Protein AF-B6G8M0-F1 (afdb_monomer)

Structure (mmCIF, N/CA/C/O backbone):
data_AF-B6G8M0-F1
#
_entry.id   AF-B6G8M0-F1
#
loop_
_atom_site.group_PDB
_atom_site.id
_atom_site.type_symbol
_atom_site.label_atom_id
_atom_site.label_alt_id
_atom_site.label_comp_id
_atom_site.label_asym_id
_atom_site.label_entity_id
_atom_site.label_seq_id
_atom_site.pdbx_PDB_ins_code
_atom_site.Cartn_x
_atom_site.Cartn_y
_atom_site.Cartn_z
_atom_site.occupancy
_atom_site.B_iso_or_equiv
_atom_site.auth_seq_id
_atom_site.auth_comp_id
_atom_site.auth_asym_id
_atom_site.auth_atom_id
_atom_site.pdbx_PDB_model_num
ATOM 1 N N . MET A 1 1 ? 7.390 -6.040 -2.768 1.00 94.06 1 MET A N 1
ATOM 2 C CA . MET A 1 1 ? 8.212 -5.313 -3.752 1.00 94.06 1 MET A CA 1
ATOM 3 C C . MET A 1 1 ? 7.327 -4.510 -4.691 1.00 94.06 1 MET A C 1
ATOM 5 O O . MET A 1 1 ? 6.181 -4.887 -4.918 1.00 94.06 1 MET A O 1
ATOM 9 N N . ILE A 1 2 ? 7.861 -3.424 -5.239 1.00 96.56 2 ILE A N 1
ATOM 10 C CA . ILE A 1 2 ? 7.228 -2.602 -6.269 1.00 96.56 2 ILE A CA 1
ATOM 11 C C . ILE A 1 2 ? 7.811 -2.974 -7.626 1.00 96.56 2 ILE A C 1
ATOM 13 O O . ILE A 1 2 ? 9.021 -2.900 -7.825 1.00 96.56 2 ILE A O 1
ATOM 17 N N . LYS A 1 3 ? 6.928 -3.333 -8.551 1.00 96.50 3 LYS A N 1
ATOM 18 C CA . LYS A 1 3 ? 7.206 -3.635 -9.953 1.00 96.50 3 LYS A CA 1
ATOM 19 C C . LYS A 1 3 ? 6.435 -2.689 -10.863 1.00 96.50 3 LYS A C 1
ATOM 21 O O . LYS A 1 3 ? 5.629 -1.867 -10.413 1.00 96.50 3 LYS A O 1
ATOM 26 N N . THR A 1 4 ? 6.649 -2.852 -12.162 1.00 96.25 4 THR A N 1
ATOM 27 C CA . THR A 1 4 ? 5.868 -2.184 -13.198 1.00 96.25 4 THR A CA 1
ATOM 28 C C . THR A 1 4 ? 5.308 -3.178 -14.200 1.00 96.25 4 THR A C 1
ATOM 30 O O . THR A 1 4 ? 6.000 -4.114 -14.593 1.00 96.25 4 THR A O 1
ATOM 33 N N . SER A 1 5 ? 4.069 -2.969 -14.641 1.00 93.38 5 SER A N 1
ATOM 34 C CA . SER A 1 5 ? 3.514 -3.696 -15.784 1.00 93.38 5 SER A CA 1
ATOM 35 C C . SER A 1 5 ? 4.170 -3.250 -17.096 1.00 93.38 5 SER A C 1
ATOM 37 O O . SER A 1 5 ? 4.896 -2.257 -17.133 1.00 93.38 5 SER A O 1
ATOM 39 N N . PHE A 1 6 ? 3.859 -3.944 -18.197 1.00 85.88 6 PHE A N 1
ATOM 40 C CA . PHE A 1 6 ? 4.328 -3.582 -19.543 1.00 85.88 6 PHE A CA 1
ATOM 41 C C . PHE A 1 6 ? 3.965 -2.142 -19.953 1.00 85.88 6 PHE A C 1
ATOM 43 O O . PHE A 1 6 ? 4.683 -1.519 -20.723 1.00 85.88 6 PHE A O 1
ATOM 50 N N . ASN A 1 7 ? 2.875 -1.595 -19.407 1.00 89.50 7 ASN A N 1
ATOM 51 C CA . ASN A 1 7 ? 2.427 -0.227 -19.678 1.00 89.50 7 ASN A CA 1
ATOM 52 C C . ASN A 1 7 ? 2.989 0.802 -18.674 1.00 89.50 7 ASN A C 1
ATOM 54 O O . ASN A 1 7 ? 2.534 1.945 -18.644 1.00 89.50 7 ASN A O 1
ATOM 58 N N . GLY A 1 8 ? 3.901 0.397 -17.785 1.00 91.69 8 GLY A N 1
ATOM 59 C CA . GLY A 1 8 ? 4.459 1.264 -16.745 1.00 91.69 8 GLY A CA 1
ATOM 60 C C . GLY A 1 8 ? 3.519 1.551 -15.571 1.00 91.69 8 GLY A C 1
ATOM 61 O O . GLY A 1 8 ? 3.724 2.519 -14.821 1.00 91.69 8 GLY A O 1
ATOM 62 N N . ASN A 1 9 ? 2.465 0.749 -15.386 1.00 96.56 9 ASN A N 1
ATOM 63 C CA . ASN A 1 9 ? 1.604 0.853 -14.204 1.00 96.56 9 ASN A CA 1
ATOM 64 C C . ASN A 1 9 ? 2.292 0.222 -13.002 1.00 96.56 9 ASN A C 1
ATOM 66 O O . ASN A 1 9 ? 3.036 -0.741 -13.150 1.00 96.56 9 ASN A O 1
ATOM 70 N N . ILE A 1 10 ? 2.054 0.776 -11.816 1.00 97.69 10 ILE A N 1
ATOM 71 C CA . ILE A 1 10 ? 2.662 0.270 -10.587 1.00 97.69 10 ILE A CA 1
ATOM 72 C C . ILE A 1 10 ? 1.964 -1.020 -10.170 1.00 97.69 10 ILE A C 1
ATOM 74 O O . ILE A 1 10 ? 0.742 -1.047 -10.041 1.00 97.69 10 ILE A O 1
ATOM 78 N N . VAL A 1 11 ? 2.763 -2.054 -9.921 1.00 97.75 11 VAL A N 1
ATOM 79 C CA . VAL A 1 11 ? 2.310 -3.356 -9.436 1.00 97.75 11 VAL A CA 1
ATOM 80 C C . VAL A 1 11 ? 2.980 -3.639 -8.096 1.00 97.75 11 VAL A C 1
ATOM 82 O O . VAL A 1 11 ? 4.203 -3.562 -7.981 1.00 97.75 11 VAL A O 1
ATOM 85 N N . ILE A 1 12 ? 2.193 -3.953 -7.072 1.00 97.06 12 ILE A N 1
ATOM 86 C CA . ILE A 1 12 ? 2.688 -4.285 -5.733 1.00 97.06 12 ILE A CA 1
ATOM 87 C C . ILE A 1 12 ? 2.618 -5.795 -5.541 1.00 97.06 12 ILE A C 1
ATOM 89 O O . ILE A 1 12 ? 1.534 -6.368 -5.576 1.00 97.06 12 ILE A O 1
ATOM 93 N N . GLU A 1 13 ? 3.754 -6.4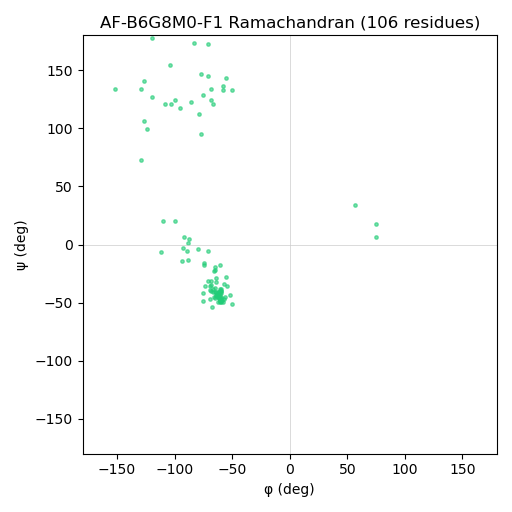35 -5.280 1.00 95.31 13 GLU A N 1
ATOM 94 C CA . GLU A 1 13 ? 3.812 -7.857 -4.935 1.00 95.31 13 GLU A CA 1
ATOM 95 C C . GLU A 1 13 ? 4.156 -8.052 -3.458 1.00 95.31 13 GLU A C 1
ATOM 97 O O . GLU A 1 13 ? 5.213 -7.621 -2.991 1.00 95.31 13 GLU A O 1
ATOM 102 N N . VAL A 1 14 ? 3.276 -8.717 -2.710 1.00 92.75 14 VAL A N 1
ATOM 103 C CA . VAL A 1 14 ? 3.453 -8.978 -1.274 1.00 92.75 14 VAL A CA 1
ATOM 104 C C . VAL A 1 14 ? 2.725 -10.257 -0.867 1.00 92.75 14 VAL A C 1
ATOM 106 O O . VAL A 1 14 ? 1.580 -10.481 -1.252 1.00 92.75 14 VAL A O 1
ATOM 109 N N . GLY A 1 15 ? 3.390 -11.124 -0.097 1.00 86.69 15 GLY A N 1
ATOM 110 C CA . GLY A 1 15 ? 2.775 -12.342 0.450 1.00 86.69 15 GLY A CA 1
ATOM 111 C C . GLY A 1 15 ? 2.179 -13.285 -0.606 1.00 86.69 15 GLY A C 1
ATOM 112 O O . GLY A 1 15 ? 1.132 -13.882 -0.367 1.00 86.69 15 GLY A O 1
ATOM 113 N N . GLY A 1 16 ? 2.794 -1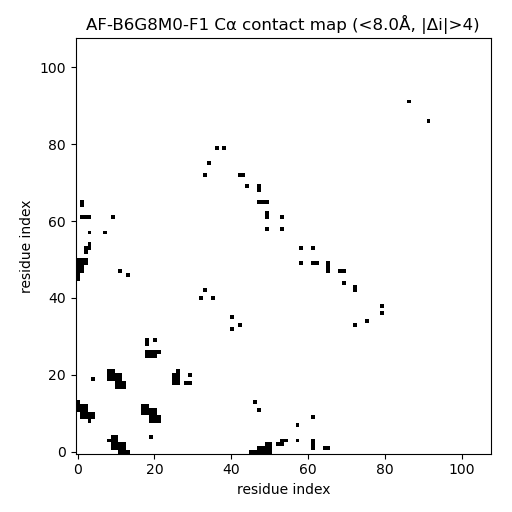3.372 -1.792 1.00 88.69 16 GLY A N 1
ATOM 114 C CA . GLY A 1 16 ? 2.295 -14.177 -2.916 1.00 88.69 16 GLY A CA 1
ATOM 115 C C . GLY A 1 16 ? 1.092 -13.578 -3.656 1.00 88.69 16 GLY A C 1
ATOM 116 O O . GLY A 1 16 ? 0.537 -14.231 -4.536 1.00 88.69 16 GLY A O 1
ATOM 117 N N . ARG A 1 17 ? 0.682 -12.350 -3.318 1.00 92.88 17 ARG A N 1
ATOM 118 C CA . ARG A 1 17 ? -0.358 -11.588 -4.021 1.00 92.88 17 ARG A CA 1
ATOM 119 C C . ARG A 1 17 ? 0.270 -10.501 -4.881 1.00 92.88 17 ARG A C 1
ATOM 121 O O . ARG A 1 17 ? 1.358 -10.019 -4.568 1.00 92.88 17 ARG A O 1
ATOM 128 N N . SER A 1 18 ? -0.445 -10.109 -5.929 1.00 95.94 18 SER A N 1
ATOM 129 C CA . SER A 1 18 ? -0.067 -9.032 -6.839 1.00 95.94 18 SER A CA 1
ATOM 130 C C . SER A 1 18 ? -1.236 -8.064 -6.993 1.00 95.94 18 SER A C 1
ATOM 132 O O . SER A 1 18 ? -2.372 -8.508 -7.164 1.00 95.94 18 SER A O 1
ATOM 134 N N . TYR A 1 19 ? -0.952 -6.767 -6.898 1.00 97.12 19 TYR A N 1
ATOM 135 C CA . TYR A 1 19 ? -1.929 -5.691 -7.023 1.00 97.12 19 TYR A CA 1
ATOM 136 C C . TYR A 1 19 ? -1.461 -4.683 -8.075 1.00 97.12 19 TYR A C 1
ATOM 138 O O . TYR A 1 19 ? -0.543 -3.902 -7.822 1.00 97.12 19 TYR A O 1
ATOM 146 N N . ASP A 1 20 ? -2.086 -4.673 -9.249 1.00 97.25 20 ASP A N 1
ATOM 147 C CA . ASP A 1 20 ? -1.928 -3.610 -10.240 1.00 97.25 20 ASP A CA 1
ATOM 148 C C . ASP A 1 20 ? -2.784 -2.408 -9.828 1.00 97.25 20 ASP A C 1
ATOM 150 O O . ASP A 1 20 ? -4.015 -2.454 -9.858 1.00 97.25 20 ASP A O 1
ATOM 154 N N . LEU A 1 21 ? -2.128 -1.306 -9.460 1.00 96.69 21 LEU A N 1
ATOM 155 C CA . LEU A 1 21 ? -2.798 -0.104 -8.959 1.00 96.69 21 LEU A CA 1
ATOM 156 C C . LEU A 1 21 ? -3.574 0.658 -10.049 1.00 96.69 21 LEU A C 1
ATOM 158 O O . LEU A 1 21 ? -4.251 1.635 -9.740 1.00 96.69 21 LEU A O 1
ATOM 162 N N . SER A 1 22 ? -3.475 0.244 -11.317 1.00 96.56 22 SER A N 1
ATOM 163 C CA . SER A 1 2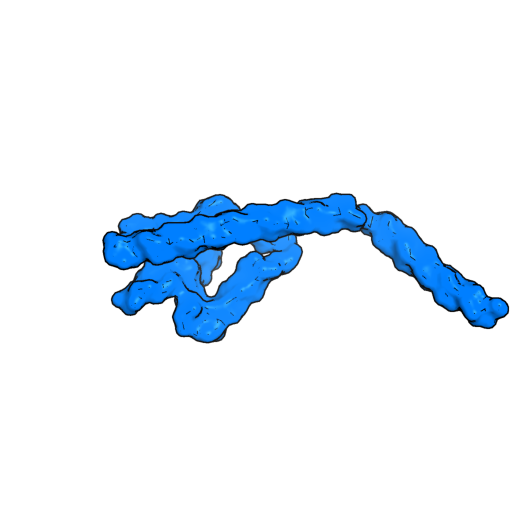2 ? -4.319 0.749 -12.408 1.00 96.56 22 SER A CA 1
ATOM 164 C C . SER A 1 22 ? -5.629 -0.027 -12.578 1.00 96.56 22 SER A C 1
ATOM 166 O O . SER A 1 22 ? -6.535 0.452 -13.260 1.00 96.56 22 SER A O 1
ATOM 168 N N . VAL A 1 23 ? -5.757 -1.200 -11.950 1.00 97.38 23 VAL A N 1
ATOM 169 C CA . VAL A 1 23 ? -6.972 -2.020 -11.976 1.00 97.38 23 VAL A CA 1
ATOM 170 C C . VAL A 1 23 ? -7.799 -1.712 -10.732 1.00 97.38 23 VAL A C 1
ATOM 172 O O . VAL A 1 23 ? -7.355 -1.962 -9.617 1.00 97.38 23 VAL A O 1
ATOM 175 N N . SER A 1 24 ? -9.015 -1.192 -10.923 1.00 97.06 24 SER A N 1
ATOM 176 C CA . SER A 1 24 ? -9.882 -0.693 -9.838 1.00 97.06 24 SER A CA 1
ATOM 177 C C . SER A 1 24 ? -10.043 -1.676 -8.675 1.00 97.06 24 SER A C 1
ATOM 179 O O . SER A 1 24 ? -9.813 -1.308 -7.525 1.00 97.06 24 SER A O 1
ATOM 181 N N . ASP A 1 25 ? -10.393 -2.929 -8.965 1.00 97.50 25 ASP A N 1
ATOM 182 C CA . ASP A 1 25 ? -10.663 -3.923 -7.920 1.00 97.50 25 ASP A CA 1
ATOM 183 C C . ASP A 1 25 ? -9.386 -4.300 -7.158 1.00 97.50 25 ASP A C 1
ATOM 185 O O . ASP A 1 25 ? -9.382 -4.367 -5.932 1.00 97.50 25 ASP A O 1
ATOM 189 N N . GLN A 1 26 ? -8.261 -4.441 -7.865 1.00 97.69 26 GLN A N 1
ATOM 190 C CA . GLN A 1 26 ? -6.971 -4.737 -7.236 1.00 97.69 26 GLN A CA 1
ATOM 191 C C . GLN A 1 26 ? -6.457 -3.556 -6.411 1.00 97.69 26 GLN A C 1
ATOM 193 O O . GLN A 1 26 ? -5.855 -3.751 -5.356 1.00 97.69 26 GLN A O 1
ATOM 198 N N . TYR A 1 27 ? -6.709 -2.329 -6.866 1.00 96.62 27 TYR A N 1
ATOM 199 C CA . TYR A 1 27 ? -6.407 -1.126 -6.107 1.00 96.62 27 TYR A CA 1
ATOM 200 C C . TYR A 1 27 ? -7.238 -1.057 -4.821 1.00 96.62 27 TYR A C 1
ATOM 202 O O . TYR A 1 27 ? -6.689 -0.778 -3.756 1.00 96.62 27 TYR A O 1
ATOM 210 N N . ALA A 1 28 ? -8.536 -1.361 -4.891 1.00 97.06 28 ALA A N 1
ATOM 211 C CA . ALA A 1 28 ? -9.398 -1.422 -3.715 1.00 97.06 28 ALA A CA 1
ATOM 212 C C . ALA A 1 28 ? -8.928 -2.498 -2.722 1.00 97.06 28 ALA A C 1
ATOM 214 O O . ALA A 1 28 ? -8.776 -2.206 -1.535 1.00 97.06 28 ALA A O 1
ATOM 215 N N . ASP A 1 29 ? -8.610 -3.701 -3.201 1.00 96.69 29 ASP A N 1
ATOM 216 C CA . ASP A 1 29 ? -8.089 -4.788 -2.366 1.00 96.69 29 ASP A CA 1
ATOM 217 C C . ASP A 1 29 ? -6.749 -4.425 -1.715 1.00 96.69 29 ASP A C 1
ATOM 219 O O . ASP A 1 29 ? -6.532 -4.683 -0.526 1.00 96.69 29 ASP A O 1
ATOM 223 N N . PHE A 1 30 ? -5.859 -3.768 -2.465 1.00 96.44 30 PHE A N 1
ATOM 224 C CA . PHE A 1 30 ? -4.610 -3.234 -1.934 1.00 96.44 30 PHE A CA 1
ATOM 225 C C . PHE A 1 30 ? -4.862 -2.211 -0.825 1.00 96.44 30 PHE A C 1
ATOM 227 O O . PHE A 1 30 ? -4.224 -2.287 0.226 1.00 96.44 30 PHE A O 1
ATOM 234 N N . LEU A 1 31 ? -5.797 -1.276 -1.029 1.00 95.88 31 LEU A N 1
ATOM 235 C CA . LEU A 1 31 ? -6.156 -0.282 -0.020 1.00 95.88 31 LEU A CA 1
ATOM 236 C C . LEU A 1 31 ? -6.707 -0.944 1.244 1.00 95.88 31 LEU A C 1
ATOM 238 O O . LEU A 1 31 ? -6.280 -0.598 2.345 1.00 95.88 31 LEU A O 1
ATOM 242 N N . LEU A 1 32 ? -7.601 -1.924 1.115 1.00 94.88 32 LEU A N 1
ATOM 243 C CA . LEU A 1 32 ? -8.137 -2.659 2.263 1.00 94.88 32 LEU A CA 1
ATOM 244 C C . LEU A 1 32 ? -7.031 -3.370 3.047 1.00 94.88 32 LEU A C 1
ATOM 246 O O . LEU A 1 32 ? -7.014 -3.322 4.277 1.00 94.88 32 LEU A O 1
ATOM 250 N N . TRP A 1 33 ? -6.077 -3.984 2.348 1.00 94.69 33 TRP A N 1
ATOM 251 C CA . TRP A 1 33 ? -4.936 -4.637 2.981 1.00 94.69 33 TRP A CA 1
ATOM 252 C C . TRP A 1 33 ? -3.996 -3.634 3.665 1.00 94.69 33 TRP A C 1
ATOM 254 O O . TRP A 1 33 ? -3.720 -3.768 4.858 1.00 94.69 33 TRP A O 1
ATOM 264 N N . VAL A 1 34 ? -3.527 -2.610 2.945 1.00 94.31 34 VAL A N 1
ATOM 265 C CA . VAL A 1 34 ? -2.493 -1.686 3.442 1.00 94.31 34 VAL A CA 1
ATOM 266 C C . VAL A 1 34 ? -3.009 -0.815 4.588 1.00 94.31 34 VAL A C 1
ATOM 268 O O . VAL A 1 34 ? -2.250 -0.464 5.489 1.00 94.31 34 VAL A O 1
ATOM 271 N N . THR A 1 35 ? -4.306 -0.492 4.581 1.00 93.38 35 THR A N 1
ATOM 272 C CA . THR A 1 35 ? -4.955 0.328 5.615 1.00 93.38 35 THR A CA 1
ATOM 273 C C . THR A 1 35 ? -5.584 -0.487 6.745 1.00 93.38 35 THR A C 1
ATOM 275 O O . THR A 1 35 ? -6.074 0.103 7.708 1.00 93.38 35 THR A O 1
ATOM 278 N N . SER A 1 36 ? -5.546 -1.824 6.664 1.00 91.00 36 SER A N 1
ATOM 279 C CA . SER A 1 36 ? -6.132 -2.718 7.666 1.00 91.00 36 SER A CA 1
ATOM 280 C C . SER A 1 36 ? -5.672 -2.333 9.076 1.00 91.00 36 SER A C 1
ATOM 282 O O . SER A 1 36 ? -4.473 -2.143 9.283 1.00 91.00 36 SER A O 1
ATOM 284 N N . PRO A 1 37 ? -6.564 -2.232 10.073 1.00 87.50 37 PRO A N 1
ATOM 285 C CA . PRO A 1 37 ? -6.167 -1.998 11.457 1.00 87.50 37 PRO A CA 1
ATOM 286 C C . PRO A 1 37 ? -5.681 -3.277 12.157 1.00 87.50 37 PRO A C 1
ATOM 288 O O . PRO A 1 37 ? -5.276 -3.214 13.314 1.00 87.50 37 PRO A O 1
ATOM 291 N N . ASP A 1 38 ? -5.735 -4.436 11.489 1.00 86.94 38 ASP A N 1
ATOM 292 C CA . ASP A 1 38 ? -5.312 -5.707 12.074 1.00 86.94 38 ASP A CA 1
ATOM 293 C C . ASP A 1 38 ? -3.799 -5.710 12.335 1.00 86.94 38 ASP A C 1
ATOM 295 O O . ASP A 1 38 ? -2.976 -5.580 11.424 1.00 86.94 38 ASP A O 1
ATOM 299 N N . GLU A 1 39 ? -3.435 -5.906 13.597 1.00 79.94 39 GLU A N 1
ATOM 300 C CA . GLU A 1 39 ? -2.057 -5.976 14.076 1.00 79.94 39 GLU A CA 1
ATOM 301 C C . GLU A 1 39 ? -1.296 -7.182 13.518 1.00 79.94 39 GLU A C 1
ATOM 303 O O . GLU A 1 39 ? -0.068 -7.165 13.476 1.00 79.94 39 GLU A O 1
ATOM 308 N N . LYS A 1 40 ? -2.012 -8.222 13.073 1.00 85.44 40 LYS A N 1
ATOM 309 C CA . LYS A 1 40 ? -1.422 -9.381 12.390 1.00 85.44 40 LYS A CA 1
ATOM 310 C C . LYS A 1 40 ? -1.008 -9.060 10.957 1.00 85.44 40 LYS A C 1
ATOM 312 O O . LYS A 1 40 ? -0.244 -9.816 10.361 1.00 85.44 40 LYS A O 1
ATOM 317 N N . THR A 1 41 ? -1.501 -7.954 10.395 1.00 86.88 41 THR A N 1
ATOM 318 C CA . THR A 1 41 ? -1.054 -7.467 9.089 1.00 86.88 41 THR A CA 1
ATOM 319 C C . THR A 1 41 ? 0.301 -6.788 9.260 1.00 86.88 41 THR A C 1
ATOM 321 O O . THR A 1 41 ? 0.389 -5.609 9.616 1.00 86.88 41 THR A O 1
ATOM 324 N N . VAL A 1 42 ? 1.358 -7.565 9.022 1.00 83.44 42 VAL A N 1
ATOM 325 C CA . VAL A 1 42 ? 2.748 -7.106 9.074 1.00 83.44 42 VAL A CA 1
ATOM 326 C C . VAL A 1 42 ? 3.132 -6.506 7.724 1.00 83.44 42 VAL A C 1
ATOM 328 O O . VAL A 1 42 ? 3.040 -7.170 6.693 1.00 83.44 42 VAL A O 1
ATOM 331 N N . ILE A 1 43 ? 3.557 -5.244 7.748 1.00 90.94 43 ILE A N 1
ATOM 332 C CA . ILE A 1 43 ? 4.109 -4.516 6.603 1.00 90.94 43 ILE A CA 1
ATOM 333 C C . ILE A 1 43 ? 5.484 -4.023 7.046 1.00 90.94 43 ILE A C 1
ATOM 335 O O . ILE A 1 43 ? 5.584 -3.057 7.803 1.00 90.94 43 ILE A O 1
ATOM 339 N N . ASP A 1 44 ? 6.531 -4.738 6.652 1.00 86.19 44 ASP A N 1
ATOM 340 C CA . ASP A 1 44 ? 7.906 -4.398 7.017 1.00 86.19 44 ASP A CA 1
ATOM 341 C C . ASP A 1 44 ? 8.503 -3.325 6.085 1.00 86.19 44 ASP A C 1
ATOM 343 O O . ASP A 1 44 ? 7.899 -2.914 5.091 1.00 86.19 44 ASP A O 1
ATOM 347 N N . GLN A 1 45 ? 9.706 -2.849 6.419 1.00 79.44 45 GLN A N 1
ATOM 348 C CA . GLN A 1 45 ? 10.419 -1.830 5.634 1.00 79.44 45 GLN A CA 1
ATOM 349 C C . GLN A 1 45 ? 10.814 -2.316 4.232 1.00 79.44 45 GLN A C 1
ATOM 351 O O . GLN A 1 45 ? 11.050 -1.506 3.338 1.00 79.44 45 GLN A O 1
ATOM 356 N N . ASP A 1 46 ? 10.857 -3.630 4.023 1.00 88.00 46 ASP A N 1
ATOM 357 C CA . ASP A 1 46 ? 11.301 -4.245 2.777 1.00 88.00 46 ASP A CA 1
ATOM 358 C C . ASP A 1 46 ? 10.136 -4.529 1.821 1.00 88.00 46 ASP A C 1
ATOM 360 O O . ASP A 1 46 ? 10.332 -4.734 0.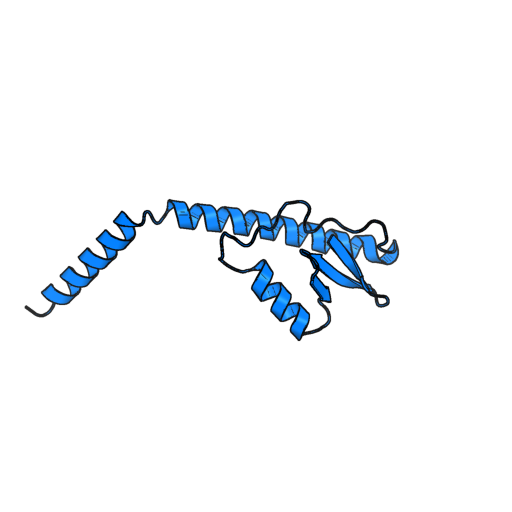619 1.00 88.00 46 ASP A O 1
ATOM 364 N N . THR A 1 47 ? 8.907 -4.464 2.332 1.00 93.81 47 THR A N 1
ATOM 365 C CA . THR A 1 47 ? 7.673 -4.768 1.609 1.00 93.81 47 THR A CA 1
ATOM 366 C C . THR A 1 47 ? 7.518 -3.913 0.352 1.00 93.81 47 THR A C 1
ATOM 368 O O . THR A 1 47 ? 7.031 -4.406 -0.667 1.00 93.81 47 THR A O 1
ATOM 371 N N . PHE A 1 48 ? 7.988 -2.663 0.366 1.00 95.94 48 PHE A N 1
ATOM 372 C CA . PHE A 1 48 ? 7.853 -1.727 -0.756 1.00 95.94 48 PHE A CA 1
ATOM 373 C C . PHE A 1 48 ? 9.167 -1.409 -1.478 1.00 95.94 48 PHE A C 1
ATOM 375 O O . PHE A 1 48 ? 9.230 -0.434 -2.222 1.00 95.94 48 PHE A O 1
ATOM 382 N N . LYS A 1 49 ? 10.201 -2.250 -1.340 1.00 96.38 49 LYS A N 1
ATOM 383 C CA . LYS A 1 49 ? 11.422 -2.128 -2.153 1.00 96.38 49 LYS A CA 1
ATOM 384 C C . LYS A 1 49 ? 11.107 -2.203 -3.645 1.00 96.38 49 LYS A C 1
ATOM 386 O O . LYS A 1 49 ? 10.330 -3.062 -4.067 1.00 96.38 49 LYS A O 1
ATOM 391 N N . VAL A 1 50 ? 11.726 -1.328 -4.432 1.00 97.00 50 VAL A N 1
ATOM 392 C CA . VAL A 1 50 ? 11.651 -1.366 -5.898 1.00 97.00 50 VAL A CA 1
ATOM 393 C C . VAL A 1 50 ? 12.399 -2.596 -6.402 1.00 97.00 50 VAL A C 1
ATOM 395 O O . VAL A 1 50 ? 13.491 -2.899 -5.925 1.00 97.00 50 VAL A O 1
ATOM 398 N N . ALA A 1 51 ? 11.790 -3.324 -7.330 1.00 96.12 51 ALA A N 1
ATOM 399 C CA . ALA A 1 51 ? 12.398 -4.486 -7.949 1.00 96.12 51 ALA A CA 1
ATOM 400 C C . ALA A 1 51 ? 13.536 -4.084 -8.899 1.00 9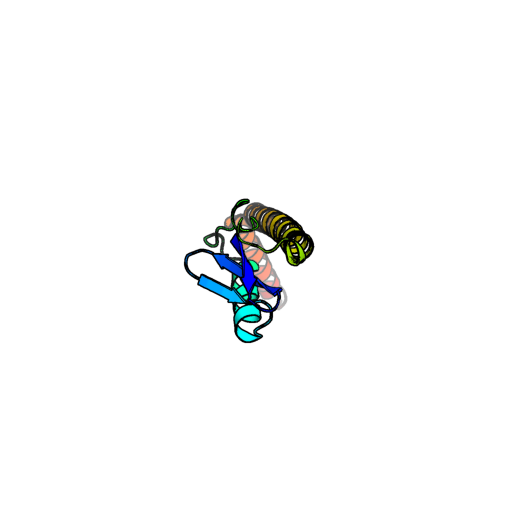6.12 51 ALA A C 1
ATOM 402 O O . ALA A 1 51 ? 13.461 -3.055 -9.571 1.00 96.12 51 ALA A O 1
ATOM 403 N N . GLU A 1 52 ? 14.581 -4.908 -8.967 1.00 94.50 52 GLU A N 1
ATOM 404 C CA . GLU A 1 52 ? 15.758 -4.650 -9.812 1.00 94.50 52 GLU A CA 1
ATOM 405 C C . GLU A 1 52 ? 15.433 -4.680 -11.314 1.00 94.50 52 GLU A C 1
ATOM 407 O O . GLU A 1 52 ? 16.137 -4.070 -12.112 1.00 94.50 52 GLU A O 1
ATOM 412 N N . ASP A 1 53 ? 14.352 -5.364 -11.697 1.00 94.06 53 ASP A N 1
ATOM 413 C CA . ASP A 1 53 ? 13.888 -5.524 -13.075 1.00 94.06 53 ASP A CA 1
ATOM 414 C C . ASP A 1 53 ? 12.962 -4.390 -13.555 1.00 94.06 53 ASP A C 1
ATOM 416 O O . ASP A 1 53 ? 12.462 -4.442 -14.681 1.00 94.06 53 ASP A O 1
ATOM 420 N N . VAL A 1 54 ? 12.742 -3.347 -12.743 1.00 95.38 54 VAL A N 1
ATOM 421 C CA . VAL A 1 54 ? 11.980 -2.164 -13.171 1.00 95.38 54 VAL A CA 1
ATOM 422 C C . VAL A 1 54 ? 12.767 -1.388 -14.242 1.00 95.38 54 VAL A C 1
ATOM 424 O O . VAL A 1 54 ? 13.893 -0.955 -13.969 1.00 95.38 54 VAL A O 1
ATOM 427 N N . PRO A 1 55 ? 12.180 -1.138 -15.433 1.00 94.94 55 PRO A N 1
ATOM 428 C CA . PRO A 1 55 ? 12.817 -0.351 -16.488 1.00 94.94 55 PRO A CA 1
ATOM 429 C C . PRO A 1 55 ? 13.242 1.042 -16.011 1.00 94.94 55 PRO A C 1
ATOM 431 O O . PRO A 1 55 ? 12.521 1.690 -15.249 1.00 94.94 55 PRO A O 1
ATOM 434 N N . GLU A 1 56 ? 14.383 1.535 -16.506 1.00 94.94 56 GLU A N 1
ATOM 435 C CA . GLU A 1 56 ? 14.973 2.829 -16.114 1.00 94.94 56 GLU A CA 1
ATOM 436 C C . GLU A 1 56 ? 13.970 3.990 -16.225 1.00 94.94 56 GLU A C 1
ATOM 438 O O . GLU A 1 56 ? 13.807 4.780 -15.294 1.00 94.94 56 GLU A O 1
ATOM 443 N N . GLU A 1 57 ? 13.198 4.027 -1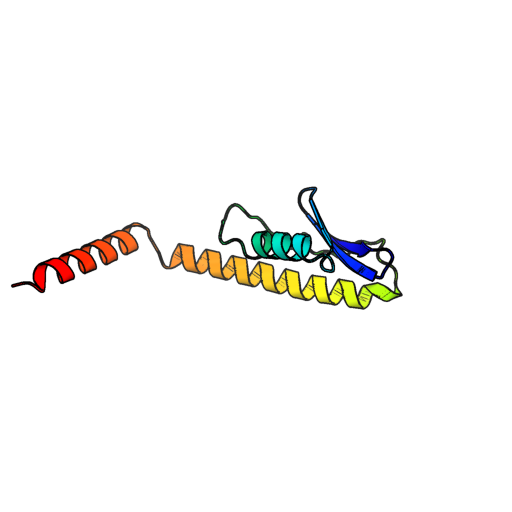7.313 1.00 95.38 57 GLU A N 1
ATOM 44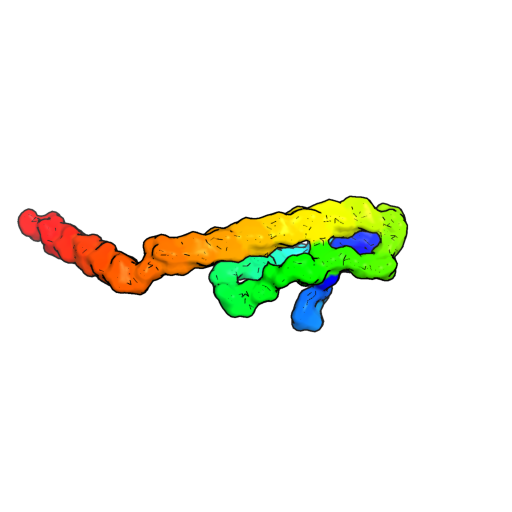4 C CA . GLU A 1 57 ? 12.150 5.025 -17.570 1.00 95.38 57 GLU A CA 1
ATOM 445 C C . GLU A 1 57 ? 11.016 5.044 -16.530 1.00 95.38 57 GLU A C 1
ATOM 447 O O . GLU A 1 57 ? 10.268 6.021 -16.428 1.00 95.38 57 GLU A O 1
ATOM 452 N N . HIS A 1 58 ? 10.874 3.988 -15.728 1.00 96.38 58 HIS A N 1
ATOM 453 C CA . HIS A 1 58 ? 9.871 3.892 -14.672 1.00 96.38 58 HIS A CA 1
ATOM 454 C C . HIS A 1 58 ? 10.455 3.900 -13.259 1.00 96.38 58 HIS A C 1
ATOM 456 O O . HIS A 1 58 ? 9.687 4.032 -12.300 1.00 96.38 58 HIS A O 1
ATOM 462 N N . GLN A 1 59 ? 11.781 3.853 -13.099 1.00 95.19 59 GLN A N 1
ATOM 463 C CA . GLN A 1 59 ? 12.424 3.832 -11.782 1.00 95.19 59 GLN A CA 1
ATOM 464 C C . GLN A 1 59 ? 12.019 5.029 -10.920 1.00 95.19 59 GLN A C 1
ATOM 466 O O . GLN A 1 59 ? 11.614 4.852 -9.775 1.00 95.19 59 GLN A O 1
ATOM 471 N N . ALA A 1 60 ? 12.015 6.245 -11.475 1.00 96.69 60 ALA A N 1
ATOM 472 C CA . ALA A 1 60 ? 11.624 7.444 -10.728 1.00 96.69 60 ALA A CA 1
ATOM 473 C C . ALA A 1 60 ? 10.151 7.422 -10.274 1.00 96.69 60 ALA A C 1
ATOM 475 O O . ALA A 1 60 ? 9.779 8.036 -9.272 1.00 96.69 60 ALA A O 1
ATOM 476 N N . LYS A 1 61 ? 9.268 6.747 -11.018 1.00 96.38 61 LYS A N 1
ATOM 477 C CA . LYS A 1 61 ? 7.869 6.554 -10.615 1.00 96.38 61 LYS A CA 1
ATOM 478 C C . LYS A 1 61 ? 7.782 5.500 -9.511 1.00 96.38 61 LYS A C 1
ATOM 480 O O . LYS A 1 61 ? 7.165 5.772 -8.488 1.00 96.38 61 LYS A O 1
ATOM 485 N N . ALA A 1 62 ? 8.429 4.350 -9.690 1.00 97.06 62 ALA A N 1
ATOM 486 C CA . ALA A 1 62 ? 8.446 3.271 -8.707 1.00 97.06 62 ALA A CA 1
ATOM 487 C C . ALA A 1 62 ? 9.058 3.714 -7.366 1.00 97.06 62 ALA A C 1
ATOM 489 O O . ALA A 1 62 ? 8.470 3.452 -6.321 1.00 97.06 62 ALA A O 1
ATOM 490 N N . ALA A 1 63 ? 10.162 4.467 -7.398 1.00 97.12 63 ALA A N 1
ATOM 491 C CA . ALA A 1 63 ? 10.813 5.024 -6.213 1.00 97.12 63 ALA A CA 1
ATOM 492 C C . ALA A 1 63 ? 9.878 5.945 -5.415 1.00 97.12 63 ALA A C 1
ATOM 494 O O . ALA A 1 63 ? 9.728 5.773 -4.212 1.00 97.12 63 ALA A O 1
ATOM 495 N N . ARG A 1 64 ? 9.143 6.845 -6.084 1.00 97.56 64 ARG A N 1
ATOM 496 C CA . ARG A 1 64 ? 8.158 7.712 -5.409 1.00 97.56 64 ARG A CA 1
ATOM 497 C C . ARG A 1 64 ? 7.060 6.923 -4.694 1.00 97.56 64 ARG A C 1
ATOM 499 O O . ARG A 1 64 ? 6.634 7.315 -3.612 1.00 97.56 64 ARG A O 1
ATOM 506 N N . TYR A 1 65 ? 6.595 5.824 -5.290 1.00 97.06 65 TYR A N 1
ATOM 507 C CA . TYR A 1 65 ? 5.631 4.937 -4.633 1.00 97.06 65 TYR A CA 1
ATOM 508 C C . TYR A 1 65 ? 6.264 4.179 -3.461 1.00 97.06 65 TYR A C 1
ATOM 510 O O . TYR A 1 65 ? 5.610 4.029 -2.432 1.00 97.06 65 TYR A O 1
ATOM 518 N N . ALA A 1 66 ? 7.517 3.736 -3.592 1.00 96.44 66 ALA A N 1
ATOM 519 C CA . ALA A 1 66 ? 8.250 3.067 -2.519 1.00 96.44 66 ALA A CA 1
ATOM 520 C C . ALA A 1 66 ? 8.394 3.978 -1.299 1.00 96.44 66 ALA A C 1
ATOM 522 O O . ALA A 1 66 ? 8.027 3.578 -0.193 1.00 96.44 66 ALA A O 1
ATOM 523 N N . ASP A 1 67 ? 8.836 5.217 -1.515 1.00 96.62 67 ASP A N 1
ATOM 524 C CA . ASP A 1 67 ? 8.997 6.218 -0.462 1.00 96.62 67 ASP A CA 1
ATOM 525 C C . ASP A 1 67 ? 7.663 6.495 0.241 1.00 96.62 67 ASP A C 1
ATOM 527 O O . ASP A 1 67 ? 7.567 6.412 1.466 1.00 96.62 67 ASP A O 1
ATOM 531 N N . PHE A 1 68 ? 6.606 6.755 -0.537 1.00 96.19 68 PHE A N 1
ATOM 532 C CA . PHE A 1 68 ? 5.276 7.038 0.002 1.00 96.19 68 PHE A CA 1
ATOM 533 C C . PHE A 1 68 ? 4.716 5.874 0.829 1.00 96.19 68 PHE A C 1
ATOM 535 O O . PHE A 1 68 ? 4.232 6.080 1.941 1.00 96.19 68 PHE A O 1
ATOM 542 N N . LEU A 1 69 ? 4.763 4.650 0.298 1.00 96.19 69 LEU A N 1
ATOM 543 C CA . LEU A 1 69 ? 4.183 3.484 0.964 1.00 96.19 69 LEU A CA 1
ATOM 544 C C . LEU A 1 69 ? 4.984 3.067 2.201 1.00 96.19 69 LEU A C 1
ATOM 546 O O . LEU A 1 69 ? 4.393 2.603 3.177 1.00 96.19 69 LEU A O 1
ATOM 550 N N . THR A 1 70 ? 6.301 3.283 2.187 1.00 95.31 70 THR A N 1
ATOM 551 C CA . THR A 1 70 ? 7.170 3.053 3.348 1.00 95.31 70 THR A CA 1
ATOM 552 C C . THR A 1 70 ? 6.893 4.064 4.460 1.00 95.31 70 THR A C 1
ATOM 554 O O . THR A 1 70 ? 6.709 3.673 5.611 1.00 95.31 70 THR A O 1
ATOM 557 N N . ASP A 1 71 ? 6.795 5.357 4.141 1.00 95.31 71 ASP A N 1
ATOM 558 C CA . ASP A 1 71 ? 6.411 6.383 5.123 1.00 95.31 71 ASP A CA 1
ATOM 559 C C . ASP A 1 71 ? 4.998 6.117 5.675 1.00 95.31 71 ASP A C 1
ATOM 561 O O . ASP A 1 71 ? 4.764 6.162 6.886 1.00 95.31 71 ASP A O 1
ATOM 565 N N . TYR A 1 72 ? 4.052 5.746 4.806 1.00 94.56 72 TYR A N 1
ATOM 566 C CA . TYR A 1 72 ? 2.702 5.381 5.224 1.00 94.56 72 TYR A CA 1
ATOM 567 C C . TYR A 1 72 ? 2.687 4.189 6.194 1.00 94.56 72 TYR A C 1
ATOM 569 O O . TYR A 1 72 ? 2.037 4.271 7.241 1.00 94.56 72 TYR A O 1
ATOM 577 N N . SER A 1 73 ? 3.387 3.091 5.883 1.00 93.44 73 SER A N 1
ATOM 578 C CA . SER A 1 73 ? 3.379 1.886 6.724 1.00 93.44 73 SER A CA 1
ATOM 579 C C . SER A 1 73 ? 4.000 2.139 8.096 1.00 93.44 73 SER A C 1
ATOM 581 O O . SER A 1 73 ? 3.459 1.677 9.105 1.00 93.44 73 SER A O 1
ATOM 583 N N . GLN A 1 74 ? 5.057 2.952 8.159 1.00 92.94 74 GLN A N 1
ATOM 584 C CA . GLN A 1 74 ? 5.661 3.393 9.416 1.00 92.94 74 GLN A CA 1
ATOM 585 C C . GLN A 1 74 ? 4.672 4.207 10.256 1.00 92.94 74 GLN A C 1
ATOM 587 O O . GLN A 1 74 ? 4.444 3.892 11.425 1.00 92.94 74 GLN A O 1
ATOM 592 N N . ARG A 1 75 ? 4.009 5.207 9.659 1.00 93.00 75 ARG A N 1
ATOM 593 C CA . ARG A 1 75 ? 2.989 6.013 10.354 1.00 93.00 75 ARG A CA 1
ATOM 594 C C . ARG A 1 75 ? 1.811 5.169 10.825 1.00 93.00 75 ARG A C 1
ATOM 596 O O . ARG A 1 75 ? 1.315 5.381 11.931 1.00 93.00 75 ARG A O 1
ATOM 603 N N . ARG A 1 76 ? 1.358 4.218 10.003 1.00 92.50 76 ARG A N 1
ATOM 604 C CA . ARG A 1 76 ? 0.315 3.255 10.375 1.00 92.50 76 ARG A CA 1
ATOM 605 C C . ARG A 1 76 ? 0.744 2.459 11.605 1.00 92.50 76 ARG A C 1
ATOM 607 O O . ARG A 1 76 ? -0.029 2.377 12.554 1.00 92.50 76 ARG A O 1
ATOM 614 N N . GLN A 1 77 ? 1.956 1.906 11.611 1.00 90.75 77 GLN A N 1
ATOM 615 C CA . GLN A 1 77 ? 2.447 1.113 12.736 1.00 90.75 77 GLN A CA 1
ATOM 616 C C . GLN A 1 77 ? 2.538 1.939 14.024 1.00 90.75 77 GLN A C 1
ATOM 618 O O . GLN A 1 77 ? 2.106 1.463 15.073 1.00 90.75 77 GLN A O 1
ATOM 623 N N . SER A 1 78 ? 3.027 3.181 13.947 1.00 90.88 78 SER A N 1
ATOM 624 C CA . SER A 1 78 ? 3.038 4.099 15.092 1.00 90.88 78 SER A CA 1
ATOM 625 C C . SER A 1 78 ? 1.628 4.344 15.627 1.00 90.88 78 SER A C 1
ATOM 627 O O . SER 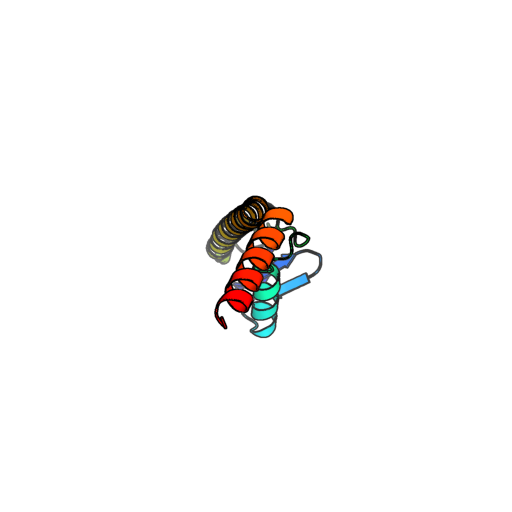A 1 78 ? 1.392 4.146 16.812 1.00 90.88 78 SER A O 1
ATOM 629 N N . LYS A 1 79 ? 0.654 4.642 14.754 1.00 89.38 79 LYS A N 1
ATOM 630 C CA . LYS A 1 79 ? -0.748 4.823 15.168 1.00 89.38 79 LYS A CA 1
ATOM 631 C C . LYS A 1 79 ? -1.350 3.577 15.816 1.00 89.38 79 LYS A C 1
ATOM 633 O O . LYS A 1 79 ? -2.093 3.699 16.783 1.00 89.38 79 LYS A O 1
ATOM 638 N N . LEU A 1 80 ? -1.058 2.384 15.296 1.00 87.88 80 LEU A N 1
ATOM 639 C CA . LEU A 1 80 ? -1.526 1.138 15.909 1.00 87.88 80 LEU A CA 1
ATOM 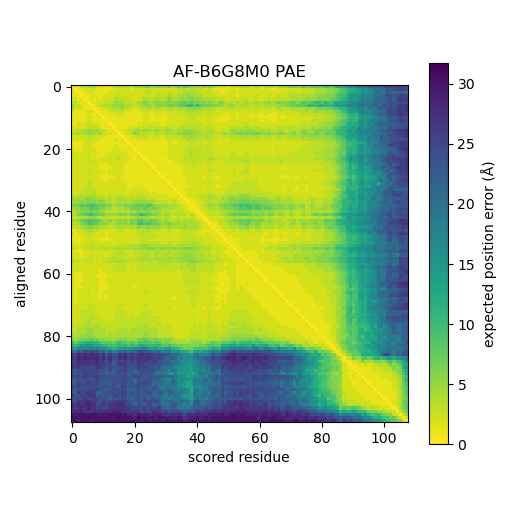640 C C . LEU A 1 80 ? -0.912 0.937 17.296 1.00 87.88 80 LEU A C 1
ATOM 642 O O . LEU A 1 80 ? -1.619 0.553 18.223 1.00 87.88 80 LEU A O 1
ATOM 646 N N . ASN A 1 81 ? 0.376 1.238 17.458 1.00 87.81 81 ASN A N 1
ATOM 647 C CA . ASN A 1 81 ? 1.036 1.185 18.759 1.00 87.81 81 ASN A CA 1
ATOM 648 C C . ASN A 1 81 ? 0.426 2.200 19.740 1.00 87.81 81 ASN A C 1
ATOM 650 O O . ASN A 1 81 ? 0.140 1.829 20.877 1.00 87.81 81 ASN A O 1
ATOM 654 N N . ASP A 1 82 ? 0.146 3.426 19.293 1.00 86.44 82 ASP A N 1
ATOM 655 C CA . ASP A 1 82 ? -0.521 4.450 20.103 1.00 86.44 82 ASP A CA 1
ATOM 656 C C . ASP A 1 82 ? -1.912 3.975 20.546 1.00 86.44 82 ASP A C 1
ATOM 658 O O . ASP A 1 82 ? -2.245 4.040 21.727 1.00 86.44 82 ASP A O 1
ATOM 662 N N . ILE A 1 83 ? -2.722 3.418 19.637 1.00 79.81 83 ILE A N 1
ATOM 663 C CA . ILE A 1 83 ? -4.058 2.883 19.956 1.00 79.81 83 ILE A CA 1
ATOM 664 C C . ILE A 1 83 ? -3.977 1.757 20.995 1.00 79.81 83 ILE A C 1
ATOM 666 O O . ILE A 1 83 ? -4.815 1.712 21.900 1.00 79.81 83 ILE A O 1
ATOM 670 N N . LYS A 1 84 ? -2.975 0.871 20.905 1.00 74.69 84 LYS A N 1
ATOM 671 C CA . LYS A 1 84 ? -2.743 -0.169 21.920 1.00 74.69 84 LYS A CA 1
ATOM 672 C C . LYS A 1 84 ? -2.378 0.422 23.280 1.00 74.69 84 LYS A C 1
ATOM 674 O O . LYS A 1 84 ? -2.853 -0.069 24.297 1.00 74.69 84 LYS A O 1
ATOM 679 N N . GLN A 1 85 ? -1.548 1.463 23.306 1.00 69.75 85 GLN A N 1
ATOM 680 C CA . GLN A 1 85 ? -1.110 2.107 24.548 1.00 69.75 85 GLN A CA 1
ATOM 681 C C . GLN A 1 85 ? -2.206 2.958 25.200 1.00 69.75 85 GLN A C 1
ATOM 683 O O . GLN A 1 85 ? -2.309 2.992 26.423 1.00 69.75 85 GLN A O 1
ATOM 688 N N . THR A 1 86 ? -3.040 3.623 24.398 1.00 63.16 86 THR A N 1
ATOM 689 C CA . THR A 1 86 ? -4.084 4.543 24.888 1.00 63.16 86 THR A CA 1
ATOM 690 C C . THR A 1 86 ? -5.265 3.794 25.505 1.00 63.16 86 THR A C 1
ATOM 692 O O . THR A 1 86 ? -6.072 4.366 26.230 1.00 63.16 86 THR A O 1
ATOM 695 N N . LEU A 1 87 ? -5.397 2.504 25.210 1.00 58.31 87 LEU A N 1
ATOM 696 C CA . LEU A 1 87 ? -6.559 1.725 25.579 1.00 58.31 87 LEU A CA 1
ATOM 697 C C . LEU A 1 87 ? -6.126 0.440 26.274 1.00 58.31 87 LEU A C 1
ATOM 699 O O . LEU A 1 87 ? -6.231 -0.654 25.716 1.00 58.31 87 LEU A O 1
ATOM 703 N N . ASN A 1 88 ? -5.664 0.578 27.517 1.00 67.31 88 ASN A N 1
ATOM 704 C CA . ASN A 1 88 ? -5.640 -0.576 28.401 1.00 67.31 88 ASN A CA 1
ATOM 705 C C . ASN A 1 88 ? -7.097 -1.093 28.513 1.00 67.31 88 ASN A C 1
ATOM 707 O O . ASN A 1 88 ? -8.045 -0.304 28.610 1.00 67.31 88 ASN A O 1
ATOM 711 N N . THR A 1 89 ? -7.288 -2.406 28.372 1.00 68.12 89 THR A N 1
ATOM 712 C CA . THR A 1 89 ? -8.621 -3.030 28.345 1.00 68.12 89 THR A CA 1
ATOM 713 C C . THR A 1 89 ? -9.440 -2.654 29.579 1.00 68.12 89 THR A C 1
ATOM 715 O O . THR A 1 89 ? -10.632 -2.381 29.458 1.00 68.12 89 THR A O 1
ATOM 718 N N . ASP A 1 90 ? -8.780 -2.531 30.728 1.00 73.81 90 ASP A N 1
ATOM 719 C CA . ASP A 1 90 ? -9.398 -2.219 32.016 1.00 73.81 90 ASP A CA 1
ATOM 720 C C . ASP A 1 90 ? -9.953 -0.782 32.062 1.00 73.81 90 ASP A C 1
ATOM 722 O O . ASP A 1 90 ? -11.009 -0.536 32.636 1.00 73.81 90 ASP A O 1
ATOM 726 N N . GLN A 1 91 ? -9.295 0.170 31.398 1.00 75.50 91 GLN A N 1
ATOM 727 C CA . GLN A 1 91 ? -9.682 1.573 31.297 1.00 75.50 91 GLN A CA 1
ATOM 728 C C . GLN A 1 91 ? -10.840 1.718 30.324 1.00 75.50 91 GLN A C 1
ATOM 730 O O . GLN A 1 91 ? -11.802 2.403 30.642 1.00 75.50 91 GLN A O 1
ATOM 735 N N . ARG A 1 92 ? -10.809 1.006 29.186 1.00 75.31 92 ARG A N 1
ATOM 736 C CA . ARG A 1 92 ? -11.977 0.924 28.294 1.00 75.31 92 ARG A CA 1
ATOM 737 C C . ARG A 1 92 ? -13.189 0.377 29.039 1.00 75.31 92 ARG A C 1
ATOM 739 O O . ARG A 1 92 ? -14.278 0.927 28.920 1.00 75.31 92 ARG A O 1
ATOM 746 N N . GLU A 1 93 ? -13.011 -0.708 29.786 1.00 82.81 93 GLU A N 1
ATOM 747 C CA . GLU A 1 93 ? -14.105 -1.329 30.528 1.00 82.81 93 GLU A CA 1
ATOM 748 C C . GLU A 1 93 ? -14.615 -0.416 31.651 1.00 82.81 93 GLU A C 1
ATOM 750 O O . GLU A 1 93 ? -15.827 -0.273 31.823 1.00 82.81 93 GLU A O 1
ATOM 755 N N . SER A 1 94 ? -13.706 0.256 32.363 1.00 87.12 94 SER A N 1
ATOM 756 C CA . SER A 1 94 ? -14.026 1.264 33.377 1.00 87.12 94 SER A CA 1
ATOM 757 C C . SER A 1 94 ? -14.808 2.439 32.785 1.00 87.12 94 SER A C 1
ATOM 759 O O . SER A 1 94 ? -15.840 2.823 33.332 1.00 87.12 94 SER A O 1
ATOM 761 N N . ASP A 1 95 ? -14.367 2.988 31.653 1.00 85.94 95 ASP A N 1
ATOM 762 C CA . ASP A 1 95 ? -15.008 4.133 31.002 1.00 85.94 95 ASP A CA 1
ATOM 763 C C . ASP A 1 95 ? -16.403 3.764 30.471 1.00 85.94 95 ASP A C 1
ATOM 765 O O . ASP A 1 95 ? -17.351 4.541 30.607 1.00 85.94 95 ASP A O 1
ATOM 769 N N . ILE A 1 96 ? -16.562 2.551 29.925 1.00 88.56 96 ILE A N 1
ATOM 770 C CA . ILE A 1 96 ? -17.862 2.023 29.488 1.00 88.56 96 ILE A CA 1
ATOM 771 C C . ILE A 1 96 ? -18.801 1.838 30.687 1.00 88.56 96 ILE A C 1
ATOM 773 O O . ILE A 1 96 ? -19.956 2.260 30.619 1.00 88.56 96 ILE A O 1
ATOM 777 N N . LYS A 1 97 ? -18.327 1.251 31.794 1.00 91.88 97 LYS A N 1
ATOM 778 C CA . LYS A 1 97 ? -19.124 1.090 33.023 1.00 91.88 97 LYS A CA 1
ATOM 779 C C . LYS A 1 97 ? -19.567 2.440 33.582 1.00 91.88 97 LYS A C 1
ATOM 781 O O . LYS A 1 97 ? -20.758 2.629 33.814 1.00 91.88 97 LYS A O 1
ATOM 786 N N . ALA A 1 98 ? -18.646 3.397 33.702 1.00 91.88 98 ALA A N 1
ATOM 787 C CA . ALA A 1 98 ? -18.947 4.746 34.177 1.00 91.88 98 ALA A CA 1
ATOM 788 C C . ALA A 1 98 ? -19.969 5.464 33.280 1.00 91.88 98 ALA A C 1
ATOM 790 O O . ALA A 1 98 ? -20.852 6.171 33.767 1.00 91.88 98 ALA A O 1
ATOM 791 N N . PHE A 1 99 ? -19.886 5.271 31.962 1.00 89.81 99 PHE A N 1
ATOM 792 C CA . PHE A 1 99 ? -20.859 5.818 31.022 1.00 89.81 99 PHE A CA 1
ATOM 793 C C . PHE A 1 99 ? -22.254 5.196 31.192 1.00 89.81 99 PHE A C 1
ATOM 795 O O . PHE A 1 99 ? -23.242 5.930 31.246 1.00 89.81 99 PHE A O 1
ATOM 802 N N . ILE A 1 100 ? -22.343 3.868 31.333 1.00 92.94 100 ILE A N 1
ATOM 803 C CA . ILE A 1 100 ? -23.609 3.155 31.571 1.00 92.94 100 ILE A CA 1
ATOM 804 C C . ILE A 1 100 ? -24.248 3.597 32.896 1.00 92.94 100 ILE A C 1
ATOM 806 O O . ILE A 1 100 ? -25.441 3.891 32.923 1.00 92.94 100 ILE A O 1
ATOM 810 N N . GLU A 1 101 ? -23.468 3.702 33.976 1.00 93.81 101 GLU A N 1
ATOM 811 C CA . GLU A 1 101 ? -23.951 4.199 35.273 1.00 93.81 101 GLU A CA 1
ATOM 812 C C . GLU A 1 101 ? -24.494 5.625 35.170 1.00 93.81 101 GLU A C 1
ATOM 814 O O . GLU A 1 101 ? -25.529 5.950 35.754 1.00 93.81 101 GLU A O 1
ATOM 819 N N . ARG A 1 102 ? -23.825 6.484 34.395 1.00 90.81 102 ARG A N 1
ATOM 820 C CA . ARG A 1 102 ? -24.279 7.857 34.170 1.00 90.81 102 ARG A CA 1
ATOM 821 C C . ARG A 1 102 ? -25.615 7.891 33.434 1.00 90.81 102 ARG A C 1
ATOM 823 O O . ARG A 1 102 ? -26.493 8.643 33.841 1.00 90.81 102 ARG A O 1
ATOM 830 N N . LEU A 1 103 ? -25.788 7.070 32.397 1.00 87.88 103 LEU A N 1
ATOM 831 C CA . LEU A 1 103 ? -27.061 6.952 31.678 1.00 87.88 103 LEU A CA 1
ATOM 832 C C . LEU A 1 103 ? -28.184 6.449 32.593 1.00 87.88 103 LEU A C 1
ATOM 834 O O . LEU A 1 103 ? -29.253 7.050 32.617 1.00 87.88 103 LEU A O 1
ATOM 838 N N . ALA A 1 104 ? -27.925 5.408 33.388 1.00 84.44 104 ALA A N 1
ATOM 839 C CA . ALA A 1 104 ? -28.906 4.837 34.311 1.00 84.44 104 ALA A CA 1
ATOM 840 C C . ALA A 1 104 ? -29.334 5.819 35.416 1.00 84.44 104 ALA A C 1
ATOM 842 O O . ALA A 1 104 ? -30.485 5.812 35.839 1.00 84.44 104 ALA A O 1
ATOM 843 N N . ASN A 1 105 ? -28.430 6.699 35.852 1.00 73.62 105 ASN A N 1
ATOM 844 C CA . ASN A 1 105 ? -28.710 7.708 36.876 1.00 73.62 105 ASN A CA 1
ATOM 845 C C . ASN A 1 105 ? -29.268 9.032 36.319 1.00 73.62 105 ASN A C 1
ATOM 847 O O . ASN A 1 105 ? -29.496 9.957 37.092 1.00 73.62 105 ASN A O 1
ATOM 851 N N . THR A 1 106 ? -29.475 9.156 35.003 1.00 59.25 106 THR A N 1
ATOM 852 C CA . THR A 1 106 ? -30.059 10.370 34.394 1.00 59.25 106 THR A CA 1
ATOM 853 C C . THR A 1 106 ? -31.601 10.310 34.328 1.00 59.25 106 THR A C 1
ATOM 855 O O . THR A 1 106 ? -32.231 11.309 34.000 1.00 59.25 106 THR A O 1
ATOM 858 N N . GLU A 1 107 ? -32.227 9.180 34.689 1.00 54.00 107 GLU A N 1
ATOM 859 C CA . GLU A 1 107 ? -33.696 9.017 34.774 1.00 54.00 107 GLU A CA 1
ATOM 860 C C . GLU A 1 107 ? -34.278 9.138 36.208 1.00 54.00 107 GLU A C 1
ATOM 862 O O . GLU A 1 107 ? -35.393 8.674 36.451 1.00 54.00 107 GLU A O 1
ATOM 867 N N . ALA A 1 108 ? -33.571 9.766 37.160 1.00 48.41 108 ALA A N 1
ATOM 868 C CA . ALA A 1 108 ? -34.049 9.992 38.537 1.00 48.41 108 ALA A CA 1
ATOM 869 C C . ALA A 1 108 ? -34.258 11.477 38.875 1.00 48.41 108 ALA A C 1
ATOM 871 O O . ALA A 1 108 ? -33.358 12.291 38.565 1.00 48.41 108 ALA A O 1
#

pLDDT: mean 89.58, std 10.09, range [48.41, 97.75]

Mean predicted aligned error: 8.73 Å

Organism: NCBI:txid445975

Secondary structure (DSSP, 8-state):
-EEE-TTS-EEEEETTEEEETTSHHHHHHHHHHHH---TT----TTTTPBPTTS-HHHHHHHHHHHHHHHHHHHHHHHHHHHHHHH--HHHHHHHHHHHHHHHHGGG-

Foldseek 3Di:
DWAADPVLFIWFDDPNDIAGCVDVVSVVVVCCLLLPLDPVSDDDLCRLDYDPPHDPVNPVVSVVVSVVSNVSSVVSVVVSVVVVVVPDPVVVVVVVVVVVVVVVVVVD

Sequence (108 aa):
MIKTSFNGNIVIEVGGRSYDLSVSDQYADFLLWVTSPDEKTVIDQDTFKVAEDVPEEHQAKAARYADFLTDYSQRRQSKLNDIKQTLNTDQRESDIKAFIERLANTEA

Radius of gyration: 20.66 Å; Cα contacts (8 Å, |Δi|>4): 90; chains: 1; bounding box: 50×24×58 Å

Solvent-accessible surface area (backbone atoms only — not comparable to full-atom values): 6218 Å² total; per-residue (Å²): 40,33,44,55,47,98,85,66,41,53,25,42,40,57,98,95,42,77,26,42,62,80,41,69,69,39,31,51,53,46,49,55,60,76,66,46,86,52,82,84,67,79,71,62,86,65,49,37,38,65,42,91,84,45,54,75,96,42,41,73,58,46,47,54,51,23,53,51,52,43,54,48,44,52,54,50,52,51,51,52,52,48,55,56,69,77,47,48,69,68,56,52,52,48,53,51,50,56,51,52,54,51,58,67,60,67,81,114